Protein AF-A0A7N2R7H2-F1 (afdb_monomer_lite)

Organism: Quercus lobata (NCBI:txid97700)

Foldseek 3Di:
DVVLLVVLVVVVVVQVVDPQKDFPDDPPDSDTDMFGDLVNPPDQDQDPNDRDRSDVVNRVVVRVVVQVVVVVVVPDHDDDDDDPDD

pLDDT: mean 86.55, std 13.83, range [49.19, 98.31]

InterPro domains:
  IPR010977 Aromatic-L-amino-acid decarboxylase [PTHR11999] (2-85)
  IPR015422 Pyridoxal phosphate-dependent transferase, small domain [G3DSA:3.90.1150.10] (3-86)
  IPR015424 Pyridoxal phosphate-dependent transferase [SSF53383] (1-83)

Sequence (86 aa):
MRNHVKMANLIEGFVAMDKRFEIVVPINFAMVCFRILPSALSETVYKNGKLDIVSDELANEANRKLLESINMSGCVFMTHAVVEGA

Radius of gyration: 15.09 Å; chains: 1; bounding box: 31×43×27 Å

Secondary structure (DSSP, 8-st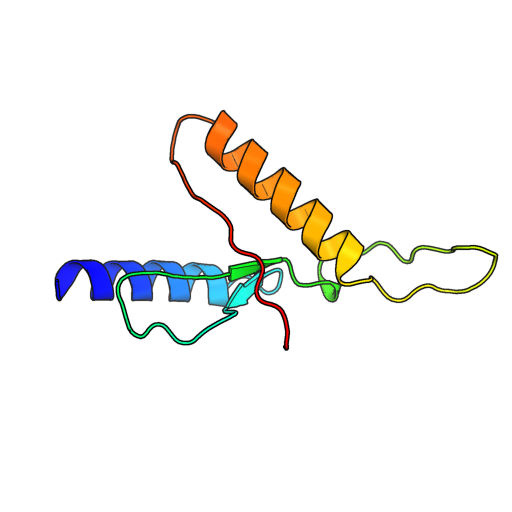ate):
-HHHHHHHHHHHHHHHHSTTEEE-S--SSS---EEE-GGGS---EEETTEEE---HHHHHHHHHHHHHHHHHTSS--------S--

Structure (mmCIF, N/CA/C/O backbone):
data_AF-A0A7N2R7H2-F1
#
_entry.id   AF-A0A7N2R7H2-F1
#
loop_
_atom_site.group_PDB
_atom_site.id
_atom_site.type_symbol
_atom_site.label_atom_id
_atom_site.label_alt_id
_atom_site.label_comp_id
_atom_site.label_asym_id
_atom_site.label_entity_id
_atom_site.label_seq_id
_atom_site.pdbx_PDB_ins_code
_atom_site.Cartn_x
_atom_site.Cartn_y
_atom_site.Cartn_z
_atom_site.occupancy
_atom_site.B_iso_or_equiv
_atom_site.auth_seq_id
_atom_site.auth_comp_id
_atom_site.auth_asym_id
_atom_site.auth_atom_id
_atom_site.pdbx_PDB_model_num
ATOM 1 N N . MET A 1 1 ? 9.666 -14.851 -12.208 1.00 79.44 1 MET A N 1
ATOM 2 C CA . MET A 1 1 ? 8.576 -13.860 -12.384 1.00 79.44 1 MET A CA 1
ATOM 3 C C . MET A 1 1 ? 7.206 -14.362 -11.931 1.00 79.44 1 MET A C 1
ATOM 5 O O . MET A 1 1 ? 6.663 -13.759 -11.019 1.00 79.44 1 MET A O 1
ATOM 9 N N . ARG A 1 2 ? 6.674 -15.489 -12.440 1.00 87.62 2 ARG A N 1
ATOM 10 C CA . ARG A 1 2 ? 5.351 -16.025 -12.023 1.00 87.62 2 ARG A CA 1
ATOM 11 C C . ARG A 1 2 ? 5.166 -16.202 -10.503 1.00 87.62 2 ARG A C 1
ATOM 13 O O . ARG A 1 2 ? 4.094 -15.913 -9.991 1.00 87.62 2 ARG A O 1
ATOM 20 N N . ASN A 1 3 ? 6.202 -16.632 -9.779 1.00 93.19 3 ASN A N 1
ATOM 21 C CA . ASN A 1 3 ? 6.126 -16.792 -8.320 1.00 93.19 3 ASN A CA 1
ATOM 22 C C . ASN A 1 3 ? 6.035 -15.454 -7.569 1.00 93.19 3 ASN A C 1
ATOM 24 O O . ASN A 1 3 ? 5.327 -15.380 -6.575 1.00 93.19 3 ASN A O 1
ATOM 28 N N . HIS A 1 4 ? 6.683 -14.390 -8.055 1.00 92.69 4 HIS A N 1
ATOM 29 C CA . HIS A 1 4 ? 6.579 -13.064 -7.432 1.00 92.69 4 HIS A CA 1
ATOM 30 C C . HIS A 1 4 ? 5.169 -12.490 -7.577 1.00 92.69 4 HIS A C 1
ATOM 32 O O . HIS A 1 4 ? 4.639 -11.947 -6.618 1.00 92.69 4 HIS A O 1
ATOM 38 N N . VAL A 1 5 ? 4.528 -12.700 -8.732 1.00 91.75 5 VAL A N 1
ATOM 39 C CA . VAL A 1 5 ? 3.123 -12.313 -8.944 1.00 91.75 5 VAL A CA 1
ATOM 40 C C . VAL A 1 5 ? 2.196 -13.085 -8.002 1.00 91.75 5 VAL A C 1
ATOM 42 O O . VAL A 1 5 ? 1.337 -12.489 -7.368 1.00 91.75 5 VAL A O 1
ATOM 45 N N . LYS A 1 6 ? 2.413 -14.396 -7.815 1.00 93.75 6 LYS A N 1
ATOM 46 C CA . LYS A 1 6 ? 1.644 -15.178 -6.830 1.00 93.75 6 LYS A CA 1
ATOM 47 C C . LYS A 1 6 ? 1.784 -14.629 -5.405 1.00 93.75 6 LYS A C 1
ATOM 49 O O . LYS A 1 6 ? 0.794 -14.585 -4.688 1.00 93.75 6 LYS A O 1
ATOM 54 N N . MET A 1 7 ? 2.985 -14.213 -5.001 1.00 94.56 7 MET A N 1
ATOM 55 C CA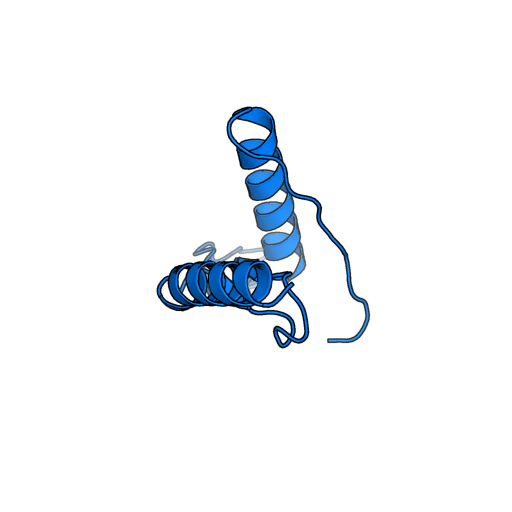 . MET A 1 7 ? 3.201 -13.594 -3.686 1.00 94.56 7 MET A CA 1
ATOM 56 C C . MET A 1 7 ? 2.530 -12.220 -3.578 1.00 94.56 7 MET A C 1
ATOM 58 O O . MET A 1 7 ? 1.921 -11.935 -2.554 1.00 94.56 7 MET A O 1
ATOM 62 N N . ALA A 1 8 ? 2.587 -11.400 -4.632 1.00 95.12 8 ALA A N 1
ATOM 63 C CA . ALA A 1 8 ? 1.891 -10.116 -4.670 1.00 95.12 8 ALA A CA 1
ATOM 64 C C . ALA A 1 8 ? 0.373 -10.293 -4.504 1.00 95.12 8 ALA A C 1
ATOM 66 O O . ALA A 1 8 ? -0.218 -9.604 -3.683 1.00 95.12 8 ALA A O 1
ATOM 67 N N . ASN A 1 9 ? -0.228 -11.287 -5.165 1.00 94.06 9 ASN A N 1
ATOM 68 C CA . ASN A 1 9 ? -1.653 -11.601 -5.010 1.00 94.06 9 ASN A CA 1
ATOM 69 C C . ASN A 1 9 ? -2.011 -12.075 -3.587 1.00 94.06 9 ASN A C 1
ATOM 71 O O . ASN A 1 9 ? -3.120 -11.841 -3.116 1.00 94.06 9 ASN A O 1
ATOM 75 N N . LEU A 1 10 ? -1.091 -12.744 -2.877 1.00 95.94 10 LEU A N 1
ATOM 76 C CA . LEU A 1 10 ? -1.308 -13.091 -1.465 1.00 95.94 10 LEU A CA 1
ATOM 77 C C . LEU A 1 10 ? -1.307 -11.839 -0.581 1.00 95.94 10 LEU A C 1
ATOM 79 O O . LEU A 1 10 ? -2.183 -11.695 0.266 1.00 95.94 10 LEU A O 1
ATOM 83 N N . ILE A 1 11 ? -0.356 -10.926 -0.800 1.00 95.44 11 ILE A N 1
ATOM 84 C CA . ILE A 1 11 ? -0.293 -9.644 -0.084 1.00 95.44 11 ILE A CA 1
ATOM 85 C C . ILE A 1 11 ? -1.542 -8.808 -0.375 1.00 95.44 11 ILE A C 1
ATOM 87 O O . ILE A 1 11 ? -2.150 -8.296 0.558 1.00 95.44 11 ILE A O 1
ATOM 91 N N . GLU A 1 12 ? -1.962 -8.723 -1.638 1.00 96.00 12 GLU A N 1
ATOM 92 C CA . GLU A 1 12 ? -3.219 -8.087 -2.041 1.00 96.00 12 GLU A CA 1
ATOM 93 C C . GLU A 1 12 ? -4.403 -8.653 -1.265 1.00 96.00 12 GLU A C 1
ATOM 95 O O . GLU A 1 12 ? -5.170 -7.893 -0.685 1.00 96.00 12 GLU A O 1
ATOM 100 N N . GLY A 1 13 ? -4.514 -9.984 -1.199 1.00 96.25 13 GLY A N 1
ATOM 101 C CA . GLY A 1 13 ? -5.564 -10.655 -0.444 1.00 96.25 13 GLY A CA 1
ATOM 102 C C . GLY A 1 13 ? -5.559 -10.266 1.034 1.00 96.25 13 GLY A C 1
ATOM 103 O O . GLY A 1 13 ? -6.618 -9.980 1.586 1.00 96.25 13 GLY A O 1
ATOM 104 N N . PHE A 1 14 ? -4.386 -10.197 1.670 1.00 96.81 14 PHE A N 1
ATOM 105 C CA . PHE A 1 14 ? -4.279 -9.759 3.065 1.00 96.81 14 PHE A CA 1
ATOM 106 C C . PHE A 1 14 ? -4.681 -8.295 3.257 1.00 96.81 14 PHE A C 1
ATOM 108 O O . PHE A 1 14 ? -5.403 -7.989 4.202 1.00 96.81 14 PHE A O 1
ATOM 115 N N . VAL A 1 15 ? -4.253 -7.404 2.361 1.00 96.62 15 VAL A N 1
ATOM 116 C CA . VAL A 1 15 ? -4.606 -5.979 2.418 1.00 96.62 15 VAL A CA 1
ATOM 117 C C . VAL A 1 15 ? -6.107 -5.786 2.189 1.00 96.62 15 VAL A C 1
ATOM 119 O O . VAL A 1 15 ? -6.752 -5.085 2.959 1.00 96.62 15 VAL A O 1
ATOM 122 N N . ALA A 1 16 ? -6.687 -6.453 1.189 1.00 95.56 16 ALA A N 1
ATOM 123 C CA . ALA A 1 16 ? -8.101 -6.332 0.836 1.00 95.56 16 ALA A CA 1
ATOM 124 C C . ALA A 1 16 ? -9.057 -6.876 1.915 1.00 95.56 16 ALA A C 1
ATOM 126 O O . ALA A 1 16 ? -10.225 -6.487 1.960 1.00 95.56 16 ALA A O 1
ATOM 127 N N . MET A 1 17 ? -8.589 -7.772 2.792 1.00 97.50 17 MET A N 1
ATOM 128 C CA . MET A 1 17 ? -9.370 -8.250 3.938 1.00 97.50 17 MET A CA 1
ATOM 129 C C . MET A 1 17 ? -9.502 -7.202 5.052 1.00 97.50 17 MET A C 1
ATOM 131 O O . MET A 1 17 ? -10.459 -7.258 5.830 1.00 97.50 17 MET A O 1
ATOM 135 N N . ASP A 1 18 ? -8.575 -6.246 5.144 1.00 96.81 18 ASP A N 1
ATOM 136 C CA . ASP A 1 18 ? -8.605 -5.186 6.148 1.00 96.81 18 ASP A CA 1
ATOM 137 C C . ASP A 1 18 ? -9.273 -3.925 5.582 1.00 96.81 18 ASP A C 1
ATOM 139 O O . ASP A 1 18 ? -8.703 -3.187 4.783 1.00 96.81 18 ASP A O 1
ATOM 143 N N . LYS A 1 19 ? -10.490 -3.640 6.061 1.00 94.88 19 LYS A N 1
ATOM 144 C CA . LYS A 1 19 ? -11.324 -2.506 5.618 1.00 94.88 19 LYS A CA 1
ATOM 145 C C . LYS A 1 19 ? -10.711 -1.127 5.879 1.00 94.88 19 LYS A C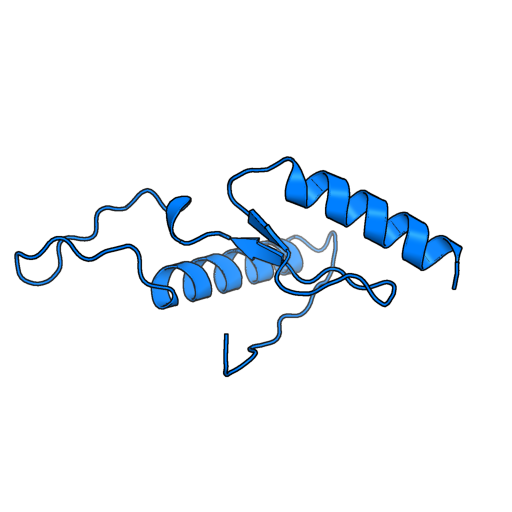 1
ATOM 147 O O . LYS A 1 19 ? -11.306 -0.125 5.493 1.00 94.88 19 LYS A O 1
ATOM 152 N N . ARG A 1 20 ? -9.575 -1.056 6.577 1.00 94.69 20 ARG A N 1
ATOM 153 C CA . ARG A 1 20 ? -8.836 0.190 6.785 1.00 94.69 20 ARG A CA 1
ATOM 154 C C . ARG A 1 20 ? -7.979 0.576 5.585 1.00 94.69 20 ARG A C 1
ATOM 156 O O . ARG A 1 20 ? -7.518 1.712 5.545 1.00 94.69 20 ARG A O 1
ATOM 163 N N . PHE A 1 21 ? -7.758 -0.332 4.638 1.00 95.88 21 PHE A N 1
ATOM 164 C CA . PHE A 1 21 ? -6.884 -0.121 3.490 1.00 95.88 21 PHE A CA 1
ATOM 165 C C . PHE A 1 21 ? -7.631 -0.277 2.165 1.00 95.88 21 PHE A C 1
ATOM 167 O O . PHE A 1 21 ? -8.662 -0.939 2.081 1.00 95.88 21 PHE A O 1
ATOM 174 N N . GLU A 1 22 ? -7.065 0.309 1.115 1.00 94.88 22 GLU A N 1
ATOM 175 C CA . GLU A 1 22 ? -7.476 0.090 -0.269 1.00 94.88 22 GLU A CA 1
ATOM 176 C C . GLU A 1 22 ? -6.275 -0.218 -1.167 1.00 94.88 22 GLU A C 1
ATOM 178 O O . GLU A 1 22 ? -5.151 0.211 -0.889 1.00 94.88 22 GLU A O 1
ATOM 183 N N . ILE A 1 23 ? -6.525 -0.945 -2.260 1.00 95.25 23 ILE A N 1
ATOM 184 C CA . ILE A 1 23 ? -5.565 -1.159 -3.348 1.00 95.25 23 ILE A CA 1
ATOM 185 C C . ILE A 1 23 ? -5.727 -0.015 -4.353 1.00 95.25 23 ILE A C 1
ATOM 187 O O . ILE A 1 23 ? -6.808 0.178 -4.900 1.00 95.25 23 ILE A O 1
ATOM 191 N N . VAL A 1 24 ? -4.654 0.742 -4.594 1.00 92.44 24 VAL A N 1
ATOM 192 C CA . VAL A 1 24 ? -4.703 2.000 -5.364 1.00 92.44 24 VAL A CA 1
ATOM 193 C C . VAL A 1 24 ? -4.599 1.763 -6.873 1.00 92.44 24 VAL A C 1
ATOM 195 O O . VAL A 1 24 ? -5.154 2.524 -7.659 1.00 92.44 24 VAL A O 1
ATOM 198 N N . VAL A 1 25 ? -3.897 0.709 -7.302 1.00 87.19 25 VAL A N 1
ATOM 199 C CA . VAL A 1 25 ? -3.750 0.362 -8.724 1.00 87.19 25 VAL A CA 1
ATOM 200 C C . VAL A 1 25 ? -3.878 -1.145 -8.954 1.00 87.19 25 VAL A C 1
ATOM 202 O O . VAL A 1 25 ? -3.508 -1.922 -8.071 1.00 87.19 25 VAL A O 1
ATOM 205 N N . PRO A 1 26 ? -4.343 -1.585 -10.140 1.00 86.75 26 PRO A N 1
ATOM 206 C CA . PRO A 1 26 ? -4.360 -3.000 -10.497 1.00 86.75 26 PRO A CA 1
ATOM 207 C C . PRO A 1 26 ? -2.971 -3.643 -10.423 1.00 86.75 26 PRO A C 1
ATOM 209 O O . PRO A 1 26 ? -1.966 -3.054 -10.837 1.00 86.75 26 PRO A O 1
ATOM 212 N N . ILE A 1 27 ? -2.919 -4.895 -9.971 1.00 83.31 27 ILE A N 1
ATOM 213 C CA . ILE A 1 27 ? -1.676 -5.666 -9.863 1.00 83.31 27 ILE A CA 1
ATOM 214 C C . ILE A 1 27 ? -1.312 -6.259 -11.225 1.00 83.31 27 ILE A C 1
ATOM 216 O O . ILE A 1 27 ? -1.554 -7.423 -11.534 1.00 83.31 27 ILE A O 1
ATOM 220 N N . ASN A 1 28 ? -0.705 -5.425 -12.064 1.00 78.19 28 ASN A N 1
ATOM 221 C CA . ASN A 1 28 ? -0.208 -5.841 -13.378 1.00 78.19 28 ASN A CA 1
ATOM 222 C C . ASN A 1 28 ? 1.173 -6.529 -13.297 1.00 78.19 28 ASN A C 1
ATOM 224 O O . ASN A 1 28 ? 1.596 -7.203 -14.236 1.00 78.19 28 ASN A O 1
ATOM 228 N N . PHE A 1 29 ? 1.875 -6.380 -12.167 1.00 81.88 29 PHE A N 1
ATOM 229 C CA . PHE A 1 29 ? 3.224 -6.899 -11.909 1.00 81.88 29 PHE A CA 1
ATOM 230 C C . PHE A 1 29 ? 3.347 -7.403 -10.462 1.00 81.88 29 PHE A C 1
ATOM 232 O O . PHE A 1 29 ? 2.382 -7.409 -9.714 1.00 81.88 29 PHE A O 1
ATOM 239 N N . ALA A 1 30 ? 4.537 -7.823 -10.030 1.00 92.12 30 ALA A N 1
ATOM 240 C CA . ALA A 1 30 ? 4.781 -8.277 -8.656 1.00 92.12 30 ALA A CA 1
ATOM 241 C C . ALA A 1 30 ? 4.915 -7.117 -7.640 1.00 92.12 30 ALA A C 1
ATOM 243 O O . ALA A 1 30 ? 5.858 -7.091 -6.852 1.00 92.12 30 ALA A O 1
ATOM 244 N N . MET A 1 31 ? 4.002 -6.146 -7.695 1.00 93.19 31 MET A N 1
ATOM 245 C CA . MET A 1 31 ? 3.983 -4.945 -6.861 1.00 93.19 31 MET A CA 1
ATOM 246 C C . MET A 1 31 ? 2.555 -4.676 -6.393 1.00 93.19 31 MET A C 1
ATOM 248 O O . MET A 1 31 ? 1.627 -4.717 -7.197 1.00 93.19 31 MET A O 1
ATOM 252 N N . VAL A 1 32 ? 2.401 -4.376 -5.105 1.00 95.00 32 VAL A N 1
ATOM 253 C CA . VAL A 1 32 ? 1.125 -3.992 -4.495 1.00 95.00 32 VAL A CA 1
ATOM 254 C C . VAL A 1 32 ? 1.244 -2.545 -4.038 1.00 95.00 32 VAL A C 1
ATOM 256 O O . VAL A 1 32 ? 2.126 -2.232 -3.240 1.00 95.00 32 VAL A O 1
ATOM 259 N N . CYS A 1 33 ? 0.370 -1.668 -4.527 1.00 95.12 33 CYS A N 1
ATOM 260 C CA . CYS A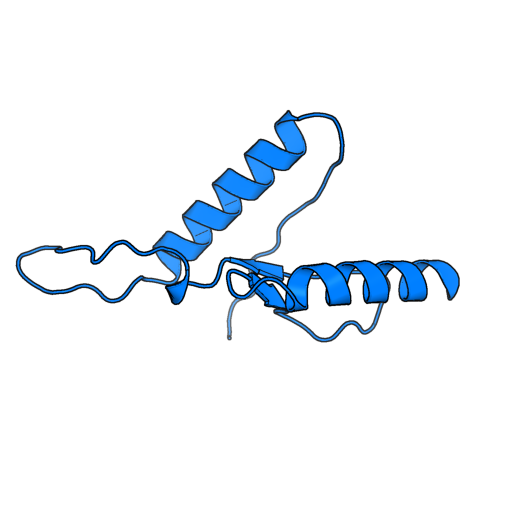 1 33 ? 0.258 -0.298 -4.030 1.00 95.12 33 CYS A CA 1
ATOM 261 C C . CYS A 1 33 ? -1.029 -0.182 -3.228 1.00 95.12 33 CYS A C 1
ATOM 263 O O . CYS A 1 33 ? -2.118 -0.384 -3.765 1.00 95.12 33 CYS A O 1
ATOM 265 N N . PHE A 1 34 ? -0.899 0.151 -1.953 1.00 95.75 34 PHE A N 1
ATOM 266 C CA . PHE A 1 34 ? -2.022 0.274 -1.042 1.00 95.75 34 PHE A CA 1
ATOM 267 C C . PHE A 1 34 ? -1.862 1.510 -0.168 1.00 95.75 34 PHE A C 1
ATOM 269 O O . PHE A 1 34 ? -0.751 2.014 0.008 1.00 95.75 34 PHE A O 1
ATOM 276 N N . ARG A 1 35 ? -2.977 1.989 0.379 1.00 95.56 35 ARG A N 1
ATOM 277 C CA . ARG A 1 35 ? -2.981 3.087 1.347 1.00 95.56 35 ARG A CA 1
ATOM 278 C C . ARG A 1 35 ? -4.079 2.901 2.386 1.00 95.56 35 ARG A C 1
ATOM 280 O O . ARG A 1 35 ? -5.060 2.209 2.131 1.00 95.56 35 ARG A O 1
ATOM 287 N N . ILE A 1 36 ? -3.914 3.523 3.550 1.00 94.94 36 ILE A N 1
ATOM 288 C CA . ILE A 1 36 ? -4.982 3.694 4.540 1.00 94.94 36 ILE A CA 1
ATOM 289 C C . ILE A 1 36 ? -6.087 4.562 3.928 1.00 94.94 36 ILE A C 1
ATOM 291 O O . ILE A 1 36 ? -5.797 5.628 3.379 1.00 94.94 36 ILE A O 1
ATOM 295 N N . LEU A 1 37 ? -7.335 4.119 4.065 1.00 91.06 37 LEU A N 1
ATOM 296 C CA . LEU A 1 37 ? -8.528 4.856 3.664 1.00 91.06 37 LEU A CA 1
ATOM 297 C C . LEU A 1 37 ? -8.776 6.050 4.600 1.00 91.06 37 LEU A C 1
ATOM 299 O O . LEU A 1 37 ? -8.714 5.877 5.820 1.00 91.06 37 LEU A O 1
ATOM 303 N N . PRO A 1 38 ? -9.165 7.229 4.079 1.00 88.00 38 PRO A N 1
ATOM 304 C CA . PRO A 1 38 ? -9.551 8.367 4.915 1.00 88.00 38 PRO A CA 1
ATOM 305 C C . PRO A 1 38 ? -10.624 8.004 5.954 1.00 88.00 38 PRO A C 1
ATOM 307 O O . PRO A 1 38 ? -10.507 8.342 7.126 1.00 88.00 38 PRO A O 1
ATOM 310 N N . SER A 1 39 ? -11.629 7.214 5.569 1.00 86.25 39 SER A N 1
ATOM 311 C CA . SER A 1 39 ? -12.711 6.777 6.465 1.00 86.25 39 SER A CA 1
ATOM 312 C C . SER A 1 39 ? -12.254 5.907 7.644 1.00 86.25 39 SER A C 1
ATOM 314 O O . SER A 1 39 ? -12.984 5.786 8.627 1.00 86.25 39 SER A O 1
ATOM 316 N N . ALA A 1 40 ? -11.066 5.301 7.566 1.00 88.19 40 ALA A N 1
ATOM 317 C CA . ALA A 1 40 ? -10.500 4.482 8.634 1.00 88.19 40 ALA A CA 1
ATOM 318 C C . ALA A 1 40 ? -9.893 5.316 9.771 1.00 88.19 40 ALA A C 1
ATOM 320 O O . ALA A 1 40 ? -9.671 4.803 10.869 1.00 88.19 40 ALA A O 1
ATOM 321 N N . LEU A 1 41 ? -9.616 6.594 9.515 1.00 83.38 41 LEU A N 1
ATOM 322 C CA . LEU A 1 41 ? -9.081 7.534 10.487 1.00 83.38 41 LEU A CA 1
ATOM 323 C C . LEU A 1 41 ? -10.282 8.210 11.150 1.00 83.38 41 LEU A C 1
ATOM 325 O O . LEU A 1 41 ? -10.814 9.193 10.650 1.00 83.38 41 LEU A O 1
ATOM 329 N N . SER A 1 42 ? -10.771 7.626 12.245 1.00 65.69 42 SER A N 1
ATOM 330 C CA . SER A 1 42 ? -12.032 7.979 12.919 1.00 65.69 42 SER A CA 1
ATOM 331 C C . SER A 1 42 ? -12.044 9.349 13.614 1.00 65.69 42 SER A C 1
ATOM 333 O O . SER A 1 42 ? -12.744 9.534 14.611 1.00 65.69 42 SER A O 1
ATOM 335 N N . GLU A 1 43 ? -11.265 10.313 13.143 1.00 60.25 43 GLU A N 1
ATOM 336 C CA . GLU A 1 43 ? -11.243 11.654 13.701 1.00 60.25 43 GLU A CA 1
ATOM 337 C C . GLU A 1 43 ? -12.210 12.531 12.912 1.00 60.25 43 GLU A C 1
ATOM 339 O O . GLU A 1 43 ? -11.922 13.007 11.817 1.00 60.25 43 GLU A O 1
ATOM 344 N N . THR A 1 44 ? -13.385 12.776 13.493 1.00 56.34 44 THR A N 1
ATOM 345 C CA . THR A 1 44 ? -14.155 13.974 13.160 1.00 56.34 44 THR A CA 1
ATOM 346 C C . THR A 1 44 ? -13.306 15.178 13.547 1.00 56.34 44 THR A C 1
ATOM 348 O O . THR A 1 44 ? -13.255 15.562 14.718 1.00 56.34 44 THR A O 1
ATOM 351 N N . VAL A 1 45 ? -12.595 15.749 12.580 1.00 59.91 45 VAL A N 1
ATOM 352 C CA . VAL A 1 45 ? -11.788 16.941 12.810 1.00 59.91 45 VAL A CA 1
ATOM 353 C C . VAL A 1 45 ? -12.721 18.145 12.741 1.00 59.91 45 VAL A C 1
ATOM 355 O O . VAL A 1 45 ? -13.244 18.497 11.688 1.00 59.91 45 VAL A O 1
ATOM 358 N N . TYR A 1 46 ? -12.949 18.795 13.880 1.00 57.25 46 TYR A N 1
ATOM 359 C CA . TYR A 1 46 ? -13.595 20.104 13.905 1.00 57.25 46 TYR A CA 1
ATOM 360 C C . TYR A 1 46 ? -12.528 21.171 13.663 1.00 57.25 46 TYR A C 1
ATOM 362 O O . TYR A 1 46 ? -11.791 21.540 14.576 1.00 57.25 46 TYR A O 1
ATOM 370 N N . LYS A 1 47 ? -12.437 21.679 12.431 1.00 58.19 47 LYS A N 1
ATOM 371 C CA . LYS A 1 47 ? -11.611 22.849 12.100 1.00 58.19 47 LYS A CA 1
ATOM 372 C C . LYS A 1 47 ? -12.515 24.059 11.898 1.00 58.19 47 LYS A C 1
ATOM 374 O O . LYS A 1 47 ? -13.497 24.001 11.164 1.00 58.19 47 LYS A O 1
ATOM 379 N N . ASN A 1 48 ? -12.194 25.165 12.570 1.00 61.66 48 ASN A N 1
ATOM 380 C CA . ASN A 1 48 ? -12.906 26.447 12.455 1.00 61.66 48 ASN A CA 1
ATOM 381 C C . ASN A 1 48 ? -14.437 26.352 12.654 1.00 61.66 48 ASN A C 1
ATOM 383 O O . ASN A 1 48 ? -15.197 27.056 11.996 1.00 61.66 48 ASN A O 1
ATOM 387 N N . GLY A 1 49 ? -14.904 25.463 13.540 1.00 60.44 49 GLY A N 1
ATOM 388 C CA . GLY A 1 49 ? -16.335 25.285 13.823 1.00 60.44 49 GLY A CA 1
ATOM 389 C C . GLY A 1 49 ? -17.126 24.524 12.750 1.00 60.44 49 GLY A C 1
ATOM 390 O O . GLY A 1 49 ? -18.350 24.465 12.842 1.00 60.44 49 GLY A O 1
ATOM 391 N N . LYS A 1 50 ? -16.459 23.922 11.755 1.00 56.03 50 LYS A N 1
ATOM 392 C CA . LYS A 1 50 ? -17.076 23.067 10.732 1.00 56.03 50 LYS A CA 1
ATOM 393 C C . LYS A 1 50 ? -16.567 21.631 10.870 1.00 56.03 50 LYS A C 1
ATOM 395 O O . LYS A 1 50 ? -15.398 21.414 11.181 1.00 56.03 50 LYS A O 1
ATOM 400 N N . LEU A 1 51 ? -17.461 20.665 10.657 1.00 58.12 51 LEU A N 1
ATOM 401 C CA . LEU A 1 51 ? -17.096 19.257 10.537 1.00 58.12 51 LEU A CA 1
ATOM 402 C C . LEU A 1 51 ? -16.285 19.098 9.247 1.00 58.12 51 LEU A C 1
ATOM 404 O O . LEU A 1 51 ? -16.845 19.227 8.156 1.00 58.12 51 LEU A O 1
ATOM 408 N N . ASP A 1 52 ? -14.978 18.902 9.381 1.00 58.62 52 ASP A N 1
ATOM 409 C CA . ASP A 1 52 ? -14.107 18.610 8.252 1.00 58.62 52 ASP A CA 1
ATOM 410 C C . ASP A 1 52 ? -14.196 17.106 7.979 1.00 58.62 52 ASP A C 1
ATOM 412 O O . ASP A 1 52 ? -14.059 16.279 8.887 1.00 58.62 52 ASP A O 1
ATOM 416 N N . ILE A 1 53 ? -14.515 16.751 6.736 1.00 60.25 53 ILE A N 1
ATOM 417 C CA . ILE A 1 53 ? -14.465 15.359 6.283 1.00 60.25 53 ILE A CA 1
ATOM 418 C C . ILE A 1 53 ? -12.993 14.956 6.348 1.00 60.25 53 ILE A C 1
ATOM 420 O O . ILE A 1 53 ? -12.130 15.776 6.036 1.00 60.25 53 ILE A O 1
ATOM 424 N N . VAL A 1 54 ? -12.690 13.724 6.764 1.00 65.00 54 VAL A N 1
ATOM 425 C CA . VAL A 1 54 ? -11.304 13.249 6.782 1.00 65.00 54 VAL A CA 1
ATOM 426 C C . VAL A 1 54 ? -10.673 13.497 5.412 1.00 65.00 54 VAL A C 1
ATOM 428 O O . VAL A 1 54 ? -11.083 12.905 4.416 1.00 65.00 54 VAL A O 1
ATOM 431 N N . SER A 1 55 ? -9.710 14.416 5.377 1.00 76.00 55 SER A N 1
ATOM 432 C CA . SER A 1 55 ? -9.047 14.836 4.148 1.00 76.00 55 SER A CA 1
ATOM 433 C C . SER A 1 55 ? -8.050 13.771 3.701 1.00 76.00 55 SER A C 1
ATOM 435 O O . SER A 1 55 ? -7.390 13.136 4.533 1.00 76.00 55 SER A O 1
ATOM 437 N N . ASP A 1 56 ? -7.874 13.629 2.386 1.00 83.19 56 ASP A N 1
ATOM 438 C CA . ASP A 1 56 ? -6.772 12.861 1.799 1.00 83.19 56 ASP A CA 1
ATOM 439 C C . ASP A 1 56 ? -5.410 13.290 2.367 1.00 83.19 56 ASP A C 1
ATOM 441 O O . ASP A 1 56 ? -4.504 12.472 2.479 1.00 83.19 56 ASP A O 1
ATOM 445 N N . GLU A 1 57 ? -5.256 14.542 2.808 1.00 85.56 57 GLU A N 1
ATOM 446 C CA . GLU A 1 57 ? -4.037 15.011 3.475 1.00 85.56 57 GLU A CA 1
ATOM 447 C C . GLU A 1 57 ? -3.764 14.272 4.792 1.00 85.56 57 GLU A C 1
ATOM 449 O O . GLU A 1 57 ? -2.619 13.895 5.061 1.00 85.56 57 GLU A O 1
ATOM 454 N N . LEU A 1 58 ? -4.806 14.031 5.599 1.00 86.12 58 LEU A N 1
ATOM 455 C CA . LEU A 1 58 ? -4.676 13.297 6.859 1.00 86.12 58 LEU A CA 1
ATOM 456 C C . LEU A 1 58 ? -4.370 11.821 6.588 1.00 86.12 58 LEU A C 1
ATOM 458 O O . LEU A 1 58 ? -3.508 11.241 7.248 1.00 86.12 58 LEU A O 1
ATOM 462 N N . ALA A 1 59 ? -5.014 11.238 5.573 1.00 89.75 59 ALA A N 1
ATOM 463 C CA . ALA A 1 59 ? -4.702 9.889 5.115 1.00 89.75 59 ALA A CA 1
ATOM 464 C C . ALA A 1 59 ? -3.258 9.779 4.612 1.00 89.75 59 ALA A C 1
ATOM 466 O O . ALA A 1 59 ? -2.543 8.852 4.990 1.00 89.75 59 ALA A O 1
ATOM 467 N N . ASN A 1 60 ? -2.782 10.742 3.826 1.00 92.25 60 ASN A N 1
ATOM 468 C CA . ASN A 1 60 ? -1.409 10.775 3.328 1.00 92.25 60 ASN A CA 1
ATOM 469 C C . ASN A 1 60 ? -0.393 10.872 4.475 1.00 92.25 60 ASN A C 1
ATOM 471 O O . ASN A 1 60 ? 0.624 10.181 4.453 1.00 92.25 60 ASN A O 1
ATOM 475 N N . GLU A 1 61 ? -0.677 11.673 5.504 1.00 92.62 61 GLU A N 1
ATOM 476 C CA . GLU A 1 61 ? 0.164 11.758 6.702 1.00 92.62 61 GLU A CA 1
ATOM 477 C C . GLU A 1 61 ? 0.176 10.452 7.507 1.00 92.62 61 GLU A C 1
ATOM 479 O O . GLU A 1 61 ? 1.241 9.980 7.910 1.00 92.62 61 GLU A O 1
ATOM 484 N N . ALA A 1 62 ? -0.985 9.821 7.700 1.00 93.56 62 ALA A N 1
ATOM 485 C CA . ALA A 1 62 ? -1.067 8.524 8.365 1.00 93.56 62 ALA A CA 1
ATOM 486 C C . ALA A 1 62 ? -0.289 7.438 7.600 1.00 93.56 62 ALA A C 1
ATOM 488 O O . ALA A 1 62 ? 0.425 6.644 8.213 1.00 93.56 62 ALA A O 1
ATOM 489 N N . ASN A 1 63 ? -0.365 7.435 6.265 1.00 96.00 63 ASN A N 1
ATOM 490 C CA . ASN A 1 63 ? 0.392 6.514 5.417 1.00 96.00 63 ASN A CA 1
ATOM 491 C C . ASN A 1 63 ? 1.909 6.736 5.520 1.00 96.00 63 ASN A C 1
ATOM 493 O O . ASN A 1 63 ? 2.650 5.758 5.616 1.00 96.00 63 ASN A O 1
ATOM 497 N N . ARG A 1 64 ? 2.380 7.994 5.563 1.00 96.25 64 ARG A N 1
ATOM 498 C CA . ARG A 1 64 ? 3.805 8.307 5.786 1.00 96.25 64 ARG A CA 1
ATOM 499 C C . ARG A 1 64 ? 4.301 7.742 7.115 1.00 96.25 64 ARG A C 1
ATOM 501 O O . ARG A 1 64 ? 5.278 6.997 7.129 1.00 96.25 64 ARG A O 1
ATOM 508 N N . LYS A 1 65 ? 3.583 8.013 8.208 1.00 97.00 65 LYS A N 1
ATOM 509 C CA . LYS A 1 65 ? 3.928 7.508 9.549 1.00 97.00 65 LYS A CA 1
ATOM 510 C C . LYS A 1 65 ? 3.924 5.985 9.625 1.00 97.00 65 LYS A C 1
ATOM 512 O O . LYS A 1 65 ? 4.814 5.399 10.239 1.00 97.00 65 LYS A O 1
ATOM 517 N N . LEU A 1 66 ? 2.938 5.338 8.999 1.00 96.69 66 LEU A N 1
ATOM 518 C CA . LEU A 1 66 ? 2.882 3.880 8.926 1.00 96.69 66 LEU A CA 1
ATOM 519 C C . LEU A 1 66 ? 4.113 3.322 8.201 1.00 96.69 66 LEU A C 1
ATOM 521 O O . LEU A 1 66 ? 4.766 2.421 8.724 1.00 96.69 66 LEU A O 1
ATOM 525 N N . LEU A 1 67 ? 4.455 3.868 7.031 1.00 97.75 67 LEU A N 1
ATOM 526 C CA . LEU A 1 67 ? 5.616 3.426 6.260 1.00 97.75 67 LEU A CA 1
ATOM 527 C C . LEU A 1 67 ? 6.926 3.617 7.031 1.00 97.75 67 LEU A C 1
ATOM 529 O O . LEU A 1 67 ? 7.757 2.711 7.071 1.00 97.75 67 LEU A O 1
ATOM 533 N N . GLU A 1 68 ? 7.107 4.780 7.655 1.00 97.88 68 GLU A N 1
ATOM 534 C CA . GLU A 1 68 ? 8.273 5.054 8.494 1.00 97.88 68 GLU A CA 1
ATOM 535 C C . GLU A 1 68 ? 8.367 4.050 9.641 1.00 97.88 68 GLU A C 1
ATOM 537 O O . GLU A 1 68 ? 9.427 3.467 9.850 1.00 97.88 68 GLU A O 1
ATOM 542 N N . SER A 1 69 ? 7.262 3.774 10.340 1.00 98.25 69 SER A N 1
ATOM 543 C CA . SER A 1 69 ? 7.227 2.783 11.420 1.00 98.25 69 SER A CA 1
ATOM 544 C C . SER A 1 69 ? 7.583 1.373 10.937 1.00 98.25 69 SER A C 1
ATOM 546 O O . SER A 1 69 ? 8.365 0.684 11.595 1.00 98.25 69 SER A O 1
ATOM 548 N N . ILE A 1 70 ? 7.072 0.962 9.772 1.00 97.19 70 ILE A N 1
ATOM 549 C CA . ILE A 1 70 ? 7.403 -0.322 9.145 1.00 97.19 70 ILE A CA 1
ATOM 550 C C . ILE A 1 70 ? 8.903 -0.397 8.842 1.00 97.19 70 ILE A C 1
ATOM 552 O O . ILE A 1 70 ? 9.558 -1.353 9.252 1.00 97.19 70 ILE A O 1
ATOM 556 N N . ASN A 1 71 ? 9.468 0.617 8.189 1.00 98.19 71 ASN A N 1
ATOM 557 C CA . ASN A 1 71 ? 10.885 0.627 7.825 1.00 98.19 71 ASN A CA 1
ATOM 558 C C . ASN A 1 71 ? 11.800 0.712 9.063 1.00 98.19 71 ASN A C 1
ATOM 560 O O . ASN A 1 71 ? 12.823 0.032 9.119 1.00 98.19 71 ASN A O 1
ATOM 564 N N . MET A 1 72 ? 11.418 1.491 10.083 1.00 98.31 72 MET A N 1
ATOM 565 C CA . MET A 1 72 ? 12.152 1.602 11.352 1.00 98.31 72 MET A CA 1
ATOM 566 C C . MET A 1 72 ? 12.159 0.302 12.158 1.00 98.31 72 MET A C 1
ATOM 568 O O . MET 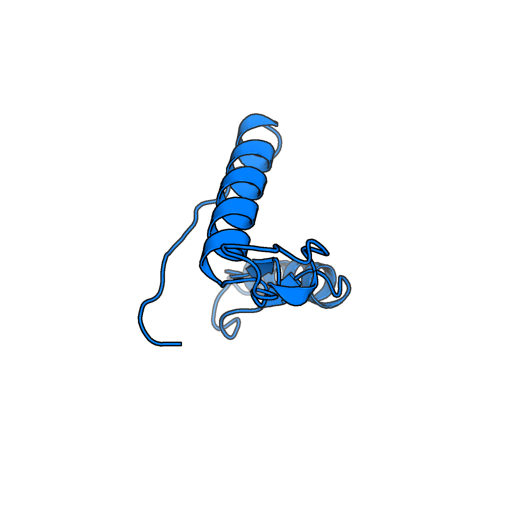A 1 72 ? 13.079 0.091 12.945 1.00 98.31 72 MET A O 1
ATOM 572 N N . SER A 1 73 ? 11.174 -0.584 11.965 1.00 98.12 73 SER A N 1
ATOM 573 C CA . SER A 1 73 ? 11.172 -1.902 12.616 1.00 98.12 73 SER A CA 1
ATOM 574 C C . SER A 1 73 ? 12.373 -2.768 12.216 1.00 98.12 73 SER A C 1
ATOM 576 O O . SER A 1 73 ? 12.721 -3.705 12.932 1.00 98.12 73 SER A O 1
ATOM 578 N N . GLY A 1 74 ? 12.995 -2.490 11.062 1.00 97.62 74 GLY A N 1
ATOM 579 C CA . GLY A 1 74 ? 14.099 -3.275 10.510 1.00 97.62 74 GLY A CA 1
ATOM 580 C C . GLY A 1 74 ? 13.696 -4.659 9.988 1.00 97.62 74 GLY A C 1
ATOM 581 O O . GLY A 1 74 ? 14.549 -5.381 9.477 1.00 97.62 74 GLY A O 1
ATOM 582 N N . CYS A 1 75 ? 12.419 -5.048 10.088 1.00 97.44 75 CYS A N 1
ATOM 583 C CA . CYS A 1 75 ? 11.944 -6.357 9.636 1.00 97.44 75 CYS A CA 1
ATOM 584 C C . CYS A 1 75 ? 11.750 -6.422 8.118 1.00 97.44 75 CYS A C 1
ATOM 586 O O . CYS A 1 75 ? 11.995 -7.456 7.499 1.00 97.44 75 CYS A O 1
ATOM 588 N N . VAL A 1 76 ? 11.275 -5.328 7.524 1.00 96.75 76 VAL A N 1
ATOM 589 C CA . VAL A 1 76 ? 10.997 -5.201 6.091 1.00 96.75 76 VAL A CA 1
ATOM 590 C C . VAL A 1 76 ? 11.285 -3.772 5.641 1.00 96.75 76 VAL A C 1
ATOM 592 O O . VAL A 1 76 ? 11.294 -2.851 6.455 1.00 96.75 76 VAL A O 1
ATOM 595 N N . PHE A 1 77 ? 11.497 -3.591 4.339 1.00 97.31 77 PHE A N 1
ATOM 596 C CA . PHE A 1 77 ? 11.668 -2.277 3.727 1.00 97.31 77 PHE A CA 1
ATOM 597 C C . PHE A 1 77 ? 10.676 -2.086 2.579 1.00 97.31 77 PHE A C 1
ATOM 599 O O . PHE A 1 77 ? 10.532 -2.964 1.725 1.00 97.31 77 PHE A O 1
ATOM 606 N N . MET A 1 78 ? 10.009 -0.935 2.557 1.00 97.19 78 MET A N 1
ATOM 607 C CA . MET A 1 78 ? 9.060 -0.521 1.524 1.00 97.19 78 MET A CA 1
ATOM 608 C C . MET A 1 78 ? 9.305 0.943 1.133 1.00 97.19 78 MET A C 1
ATOM 610 O O . MET A 1 78 ? 9.865 1.730 1.900 1.00 97.19 78 MET A O 1
ATOM 614 N N . THR A 1 79 ? 8.866 1.324 -0.064 1.00 96.25 79 THR A N 1
ATOM 615 C CA . THR A 1 79 ? 8.908 2.705 -0.566 1.00 96.25 79 THR A CA 1
ATOM 616 C C . THR A 1 79 ? 7.492 3.230 -0.807 1.00 96.25 79 THR A C 1
ATOM 618 O O . THR A 1 79 ? 6.542 2.452 -0.877 1.00 96.25 79 THR A O 1
ATOM 621 N N . HIS A 1 80 ? 7.339 4.550 -0.929 1.00 94.69 80 HIS A N 1
ATOM 622 C CA . HIS A 1 80 ? 6.077 5.183 -1.323 1.00 94.69 80 HIS A CA 1
ATOM 623 C C . HIS A 1 80 ? 6.208 5.864 -2.686 1.00 94.69 80 HIS A C 1
ATOM 625 O O . HIS A 1 80 ? 7.311 6.168 -3.143 1.00 94.69 80 HIS A O 1
ATOM 631 N N . ALA A 1 81 ? 5.062 6.137 -3.302 1.00 92.69 81 ALA A N 1
ATOM 632 C CA . ALA A 1 81 ? 4.925 6.993 -4.469 1.00 92.69 81 ALA A CA 1
ATOM 633 C C . ALA A 1 81 ? 3.683 7.877 -4.298 1.00 92.69 81 ALA A C 1
ATOM 635 O O . ALA A 1 81 ? 2.706 7.458 -3.676 1.00 92.69 81 ALA A O 1
ATOM 636 N N . VAL A 1 82 ? 3.729 9.087 -4.852 1.00 90.06 82 VAL A N 1
ATOM 637 C CA . VAL A 1 82 ? 2.572 9.984 -4.962 1.00 90.06 82 VAL A CA 1
ATOM 638 C C . VAL A 1 82 ? 2.141 9.986 -6.422 1.00 90.06 82 VAL A C 1
ATOM 640 O O . VAL A 1 82 ? 2.973 10.182 -7.307 1.00 90.06 82 VAL A O 1
ATOM 643 N N . VAL A 1 83 ? 0.860 9.733 -6.670 1.00 82.75 83 VAL A N 1
ATOM 644 C CA . VAL A 1 83 ? 0.274 9.724 -8.012 1.00 82.75 83 VAL A CA 1
ATOM 645 C C . VAL A 1 83 ? -0.699 10.896 -8.088 1.00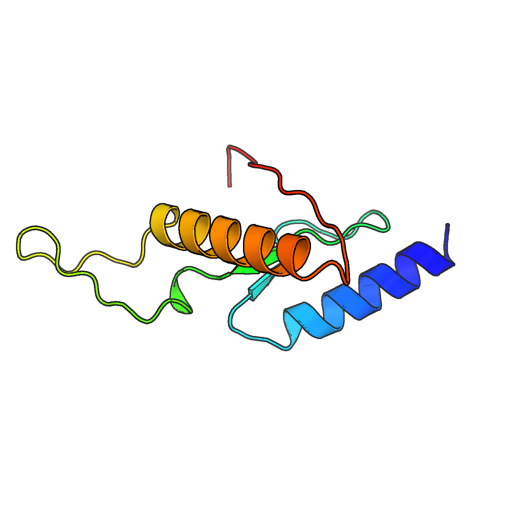 82.75 83 VAL A C 1
ATOM 647 O O . VAL A 1 83 ? -1.689 10.918 -7.363 1.00 82.75 83 VAL A O 1
ATOM 650 N N . GLU A 1 84 ? -0.399 11.890 -8.920 1.00 72.50 84 GLU A N 1
ATOM 651 C CA . GLU A 1 84 ? -1.312 13.007 -9.182 1.00 72.50 84 GLU A CA 1
ATOM 652 C C . GLU A 1 84 ? -2.367 12.571 -10.214 1.00 72.50 84 GLU A C 1
ATOM 654 O O . GLU A 1 84 ? -2.009 12.068 -11.280 1.00 72.50 84 GLU A O 1
ATOM 659 N N . GLY A 1 85 ? -3.658 12.762 -9.909 1.00 57.47 85 GLY A N 1
ATOM 660 C CA . GLY A 1 85 ? -4.757 12.564 -10.869 1.00 57.47 85 GLY A CA 1
ATOM 661 C C . GLY A 1 85 ? -5.724 11.399 -10.612 1.00 57.47 85 GLY A C 1
ATOM 662 O O . GLY A 1 85 ? -6.273 10.880 -11.582 1.00 57.47 85 GLY A O 1
ATOM 663 N N . ALA A 1 86 ? -5.929 10.990 -9.354 1.00 49.19 86 ALA A N 1
ATOM 664 C CA . ALA A 1 86 ? -7.059 10.133 -8.969 1.00 49.19 86 ALA A CA 1
ATOM 665 C C . ALA A 1 86 ? -8.314 10.967 -8.671 1.00 49.19 86 ALA A C 1
ATOM 667 O O . ALA A 1 86 ? -8.156 12.042 -8.047 1.00 49.19 86 ALA A O 1
#